Protein AF-A0A4Q2WVV7-F1 (afdb_monomer_lite)

Sequence (70 aa):
MLLRWVSCSDSLPGEGDLIRFLLDRRDASIDGIYARGSFRSRWNEYDVGRVRSWHTLDANEAASPRPEAD

Secondary structure (DSSP, 8-state):
-----EETTT-PPPTT-EEEEEETTEEEEEEEEEETTEEEESS-EEEGGGEEEEEEPPHHHHT-------

Radius of gyration: 11.8 Å; chains: 1; bounding box: 32×24×26 Å

Foldseek 3Di:
DPFDKDFLVGDDDDAFFWKWWDFPPDPDIATAGDHPQWGDGPVDIHHSNGTGIMGTDDPVRVPDDPPDDD

Structure (mmCIF, N/CA/C/O backbone):
data_AF-A0A4Q2WVV7-F1
#
_entry.id   AF-A0A4Q2WVV7-F1
#
loop_
_atom_site.group_PDB
_atom_site.id
_atom_site.type_symbol
_atom_site.label_atom_id
_atom_site.label_alt_id
_atom_site.label_comp_id
_atom_site.label_asym_id
_atom_site.label_entity_id
_atom_site.label_seq_id
_atom_site.pdbx_PDB_ins_code
_atom_site.Cartn_x
_atom_site.Cartn_y
_atom_site.Cartn_z
_atom_site.occupancy
_atom_site.B_iso_or_equiv
_atom_site.auth_seq_id
_atom_site.auth_comp_id
_atom_site.auth_asym_id
_atom_site.auth_atom_id
_atom_site.pdbx_PDB_model_num
ATOM 1 N N . MET A 1 1 ? 13.195 -6.989 -14.129 1.00 50.12 1 MET A N 1
ATOM 2 C CA . MET A 1 1 ? 11.874 -7.477 -13.682 1.00 50.12 1 MET A CA 1
ATOM 3 C C . MET A 1 1 ? 10.866 -6.367 -13.932 1.00 50.12 1 MET A C 1
ATOM 5 O O . MET A 1 1 ? 11.199 -5.216 -13.694 1.00 50.12 1 MET A O 1
ATOM 9 N N . LEU A 1 2 ? 9.701 -6.668 -14.509 1.00 55.47 2 LEU A N 1
ATOM 10 C CA . LEU A 1 2 ? 8.649 -5.665 -14.706 1.00 55.47 2 LEU A CA 1
ATOM 11 C C . LEU A 1 2 ? 7.971 -5.425 -13.352 1.00 55.47 2 LEU A C 1
ATOM 13 O O . LEU A 1 2 ? 7.372 -6.350 -12.808 1.00 55.47 2 LEU A O 1
ATOM 17 N N . LEU A 1 3 ? 8.088 -4.213 -12.808 1.00 69.06 3 LEU A N 1
ATOM 18 C CA . LEU A 1 3 ? 7.403 -3.800 -11.582 1.00 69.06 3 LEU A CA 1
ATOM 19 C C . LEU A 1 3 ? 5.885 -3.894 -11.799 1.00 69.06 3 LEU A C 1
ATOM 21 O O . LEU A 1 3 ? 5.299 -3.075 -12.512 1.00 69.06 3 LEU A O 1
ATOM 25 N N . ARG A 1 4 ? 5.245 -4.923 -11.232 1.00 85.50 4 ARG A N 1
ATOM 26 C CA . ARG A 1 4 ? 3.803 -5.142 -11.379 1.00 85.50 4 ARG A CA 1
ATOM 27 C C . ARG A 1 4 ? 3.059 -4.406 -10.273 1.00 85.50 4 ARG A C 1
ATOM 29 O O . ARG A 1 4 ? 2.957 -4.892 -9.154 1.00 85.50 4 ARG A O 1
ATOM 36 N N . TRP A 1 5 ? 2.520 -3.244 -10.617 1.00 89.69 5 TRP A N 1
ATOM 37 C CA . TRP A 1 5 ? 1.644 -2.483 -9.736 1.00 89.69 5 TRP A CA 1
ATOM 38 C C . TRP A 1 5 ? 0.289 -3.179 -9.575 1.00 89.69 5 TRP A C 1
ATOM 40 O O . TRP A 1 5 ? -0.370 -3.518 -10.558 1.00 89.69 5 TRP A O 1
ATOM 50 N N . VAL A 1 6 ? -0.122 -3.360 -8.326 1.00 92.38 6 VAL A N 1
ATOM 51 C CA . VAL A 1 6 ? -1.400 -3.925 -7.889 1.00 92.38 6 VAL A CA 1
ATOM 52 C C . VAL A 1 6 ? -2.240 -2.793 -7.311 1.00 92.38 6 VAL A C 1
ATOM 54 O O . VAL A 1 6 ? -1.738 -1.974 -6.542 1.00 92.38 6 VAL A O 1
ATOM 57 N N . SER A 1 7 ? -3.513 -2.695 -7.694 1.00 91.06 7 SER A N 1
ATOM 58 C CA . SER A 1 7 ? -4.394 -1.689 -7.099 1.00 91.06 7 SER A CA 1
ATOM 59 C C . SER A 1 7 ? -4.804 -2.113 -5.692 1.00 91.06 7 SER A C 1
ATOM 61 O O . SER A 1 7 ? -5.145 -3.272 -5.469 1.00 91.06 7 SER A O 1
ATOM 63 N N . CYS A 1 8 ? -4.851 -1.157 -4.765 1.00 89.12 8 CYS A N 1
ATOM 64 C CA . CYS A 1 8 ? -5.315 -1.393 -3.394 1.00 89.12 8 CYS A CA 1
ATOM 65 C C . CYS A 1 8 ? -6.747 -1.945 -3.321 1.00 89.12 8 CYS A C 1
ATOM 67 O O . CYS A 1 8 ? -7.104 -2.600 -2.349 1.00 89.12 8 CYS A O 1
ATOM 69 N N . SER A 1 9 ? -7.566 -1.666 -4.341 1.00 88.75 9 SER A N 1
ATOM 70 C CA . SER A 1 9 ? -8.943 -2.168 -4.422 1.00 88.75 9 SER A CA 1
ATOM 71 C C . SER A 1 9 ? -9.029 -3.632 -4.866 1.00 88.75 9 SER A C 1
ATOM 73 O O . SER A 1 9 ? -10.068 -4.253 -4.677 1.00 88.75 9 SER A O 1
ATOM 75 N N . ASP A 1 10 ? -7.971 -4.162 -5.4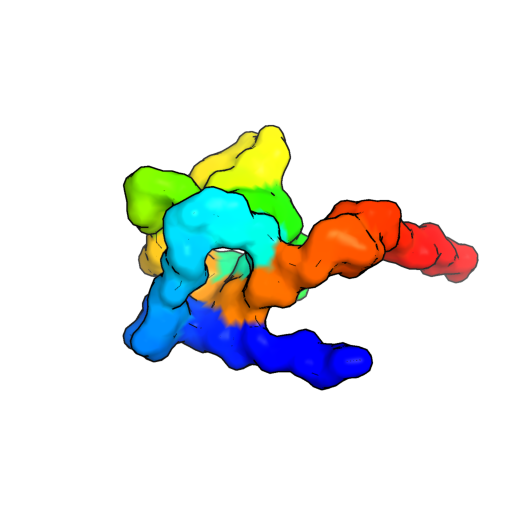84 1.00 89.94 10 ASP A N 1
ATOM 76 C CA . ASP A 1 10 ? -7.932 -5.521 -6.036 1.00 89.94 10 ASP A CA 1
ATOM 77 C C . ASP A 1 10 ? -7.355 -6.509 -5.018 1.00 89.94 10 ASP A C 1
ATOM 79 O O . ASP A 1 10 ? -7.965 -7.527 -4.701 1.00 89.94 10 ASP A O 1
ATOM 83 N N . SER A 1 11 ? -6.199 -6.164 -4.447 1.00 91.06 11 SER A N 1
ATOM 84 C CA . SER A 1 11 ? -5.556 -6.949 -3.400 1.00 91.06 11 SER A CA 1
ATOM 85 C C . SER A 1 11 ? -4.719 -6.056 -2.498 1.00 91.06 11 SER A C 1
ATOM 87 O O . SER A 1 11 ? -4.176 -5.037 -2.931 1.00 91.06 11 SER A O 1
ATOM 89 N N . LEU A 1 12 ? -4.578 -6.473 -1.243 1.00 90.56 12 LEU A N 1
ATOM 90 C CA . LEU A 1 12 ? -3.693 -5.844 -0.268 1.00 90.56 12 LEU A CA 1
ATOM 91 C C . LEU A 1 12 ? -2.363 -6.607 -0.176 1.00 90.56 12 LEU A C 1
ATOM 93 O O . LEU A 1 12 ? -2.333 -7.799 -0.502 1.00 90.56 12 LEU A O 1
ATOM 97 N N . PRO A 1 13 ? -1.270 -5.936 0.229 1.00 90.50 13 PRO A N 1
ATOM 98 C CA . PRO A 1 13 ? 0.010 -6.590 0.472 1.00 90.50 13 PRO A CA 1
ATOM 99 C C . PRO A 1 13 ? -0.055 -7.542 1.667 1.00 90.50 13 PRO A C 1
ATOM 101 O O . PRO A 1 13 ? -0.939 -7.425 2.521 1.00 90.50 13 PRO A O 1
ATOM 104 N N . GLY A 1 14 ? 0.913 -8.454 1.760 1.00 90.50 14 GLY A N 1
ATOM 105 C CA . GLY A 1 14 ? 1.112 -9.247 2.964 1.00 90.50 14 GLY A CA 1
ATOM 106 C C . GLY A 1 14 ? 1.557 -8.374 4.137 1.00 90.50 14 GLY A C 1
ATOM 107 O O . GLY A 1 14 ? 2.191 -7.328 3.970 1.00 90.50 14 GLY A O 1
ATOM 108 N N . GLU A 1 15 ? 1.210 -8.788 5.355 1.00 92.12 15 GLU A N 1
ATOM 109 C CA . GLU A 1 15 ? 1.665 -8.083 6.551 1.00 92.12 15 GLU A CA 1
ATOM 110 C C . GLU A 1 1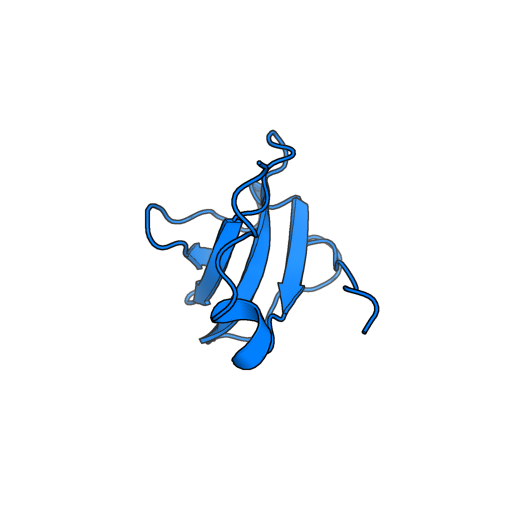5 ? 3.184 -8.240 6.722 1.00 92.12 15 GLU A C 1
ATOM 112 O O . GLU A 1 15 ? 3.711 -9.350 6.739 1.00 92.12 15 GLU A O 1
ATOM 117 N N . GLY A 1 16 ? 3.882 -7.113 6.867 1.00 90.31 16 GLY A N 1
ATOM 118 C CA . GLY A 1 16 ? 5.335 -7.040 6.989 1.00 90.31 16 GLY A CA 1
ATOM 119 C C . GLY A 1 16 ? 6.083 -6.918 5.660 1.00 90.31 16 GLY A C 1
ATOM 120 O O . GLY A 1 16 ? 7.296 -6.712 5.693 1.00 90.31 16 GLY A O 1
ATOM 121 N N . ASP A 1 17 ? 5.395 -6.987 4.514 1.00 90.00 17 ASP A N 1
ATOM 122 C CA . ASP A 1 17 ? 6.045 -6.869 3.208 1.00 90.00 17 ASP A CA 1
ATOM 123 C C . ASP A 1 17 ? 6.607 -5.467 2.985 1.00 90.00 17 ASP A C 1
ATOM 125 O O . ASP A 1 17 ? 5.931 -4.457 3.208 1.00 90.00 17 ASP A O 1
ATOM 129 N N . LEU A 1 18 ? 7.841 -5.422 2.480 1.00 91.50 18 LEU A N 1
ATOM 130 C CA . LEU A 1 18 ? 8.441 -4.223 1.911 1.00 91.50 18 LEU A CA 1
ATOM 131 C C . LEU A 1 18 ? 7.764 -3.920 0.581 1.00 91.50 18 LEU A C 1
ATOM 133 O O . LEU A 1 18 ? 7.720 -4.748 -0.328 1.00 91.50 18 LEU A O 1
ATOM 137 N N . ILE A 1 19 ? 7.230 -2.714 0.473 1.00 91.75 19 ILE A N 1
ATOM 138 C CA . ILE A 1 19 ? 6.418 -2.291 -0.655 1.00 91.75 19 ILE A CA 1
ATOM 139 C C . ILE A 1 19 ? 6.747 -0.861 -1.055 1.00 91.75 19 ILE A C 1
ATOM 141 O O . ILE A 1 19 ? 7.169 -0.029 -0.249 1.00 91.75 19 ILE A O 1
ATOM 145 N N . ARG A 1 20 ? 6.463 -0.556 -2.313 1.00 92.88 20 ARG A N 1
ATOM 146 C CA . ARG A 1 20 ? 6.394 0.803 -2.832 1.00 92.88 20 ARG A CA 1
ATOM 147 C C . ARG A 1 20 ? 4.957 1.085 -3.231 1.00 92.88 20 ARG A C 1
ATOM 149 O O . ARG A 1 20 ? 4.337 0.291 -3.934 1.00 92.88 20 ARG A O 1
ATOM 156 N N . PHE A 1 21 ? 4.413 2.203 -2.768 1.00 92.31 21 PHE A N 1
ATOM 157 C CA . PHE A 1 21 ? 3.005 2.544 -2.940 1.00 92.31 21 PHE A CA 1
ATOM 158 C C . PHE A 1 21 ? 2.804 3.974 -3.446 1.00 92.31 21 PHE A C 1
ATOM 160 O O . PHE A 1 21 ? 3.574 4.881 -3.140 1.00 92.31 21 PHE A O 1
ATOM 167 N N . LEU A 1 22 ? 1.762 4.172 -4.248 1.00 92.75 22 LEU A N 1
ATOM 168 C CA . LEU A 1 22 ? 1.340 5.451 -4.816 1.00 92.75 22 LEU A CA 1
ATOM 169 C C . LEU A 1 22 ? 0.091 5.936 -4.092 1.00 92.75 22 LEU A C 1
ATOM 171 O O . LEU A 1 22 ? -0.861 5.178 -3.909 1.00 92.75 22 LEU A O 1
ATOM 175 N N . LEU A 1 23 ? 0.073 7.209 -3.712 1.00 91.31 23 LEU A N 1
ATOM 176 C CA . LEU A 1 23 ? -1.104 7.827 -3.106 1.00 91.31 23 LEU A CA 1
ATOM 177 C C . LEU A 1 23 ? -2.071 8.305 -4.192 1.00 91.31 23 LEU A C 1
ATOM 179 O O . LEU A 1 23 ? -1.646 8.758 -5.249 1.00 91.31 23 LEU A O 1
ATOM 183 N N . ASP A 1 24 ? -3.370 8.284 -3.905 1.00 84.06 24 ASP A N 1
ATOM 184 C CA . ASP A 1 24 ? -4.422 8.684 -4.855 1.00 84.06 24 ASP A CA 1
ATOM 185 C C . ASP A 1 24 ? -4.218 10.097 -5.437 1.00 84.06 24 ASP A C 1
ATOM 187 O O . ASP A 1 24 ? -4.418 10.330 -6.625 1.00 84.06 24 ASP A O 1
ATOM 191 N N . ARG A 1 25 ? -3.716 11.030 -4.618 1.00 81.69 25 ARG A N 1
ATOM 192 C CA . ARG A 1 25 ? -3.489 12.431 -5.012 1.00 81.69 25 ARG A CA 1
ATOM 193 C C . ARG A 1 25 ? -2.031 12.797 -5.309 1.00 81.69 25 ARG A C 1
ATOM 195 O O . ARG A 1 25 ? -1.717 13.985 -5.385 1.00 81.69 25 ARG A O 1
ATOM 202 N N . ARG A 1 26 ? -1.117 11.825 -5.411 1.00 79.00 26 ARG A N 1
ATOM 203 C CA . ARG A 1 26 ? 0.305 12.079 -5.711 1.00 79.00 26 ARG A CA 1
ATOM 204 C C . ARG A 1 26 ? 0.868 11.039 -6.673 1.00 79.00 26 ARG A C 1
ATOM 206 O O . ARG A 1 26 ? 0.856 9.854 -6.377 1.00 79.00 26 ARG A O 1
ATOM 213 N N . ASP A 1 27 ? 1.526 11.525 -7.720 1.00 79.12 27 ASP A N 1
ATOM 214 C CA . ASP A 1 27 ? 2.339 10.707 -8.635 1.00 79.12 27 ASP A CA 1
ATOM 215 C C . ASP A 1 27 ? 3.680 10.247 -8.032 1.00 79.12 27 ASP A C 1
ATOM 217 O O . ASP A 1 27 ? 4.432 9.492 -8.642 1.00 79.12 27 ASP A O 1
ATOM 221 N N . ALA A 1 28 ? 4.006 10.685 -6.814 1.00 84.44 28 ALA A N 1
ATOM 222 C CA . ALA A 1 28 ? 5.205 10.244 -6.118 1.00 84.44 28 ALA A CA 1
ATOM 223 C C . ALA A 1 28 ? 4.956 8.915 -5.394 1.00 84.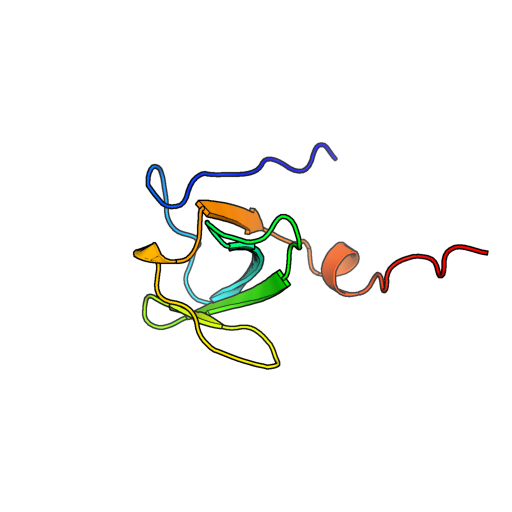44 28 ALA A C 1
ATOM 225 O O . ALA A 1 28 ? 4.138 8.844 -4.473 1.00 84.44 28 ALA A O 1
ATOM 226 N N . SER A 1 29 ? 5.705 7.883 -5.783 1.00 89.31 29 SER A N 1
ATOM 227 C CA . SER A 1 29 ? 5.751 6.608 -5.074 1.00 89.31 29 SER A CA 1
ATOM 228 C C . SER A 1 29 ? 6.538 6.728 -3.768 1.00 89.31 29 SER A C 1
ATOM 230 O O . SER A 1 29 ? 7.558 7.420 -3.715 1.00 89.31 29 SER A O 1
ATOM 232 N N . ILE A 1 30 ? 6.089 6.029 -2.733 1.00 91.62 30 ILE A N 1
ATOM 233 C CA . ILE A 1 30 ? 6.664 6.042 -1.390 1.00 91.62 30 ILE A CA 1
ATOM 234 C C . ILE A 1 30 ? 7.030 4.616 -1.000 1.00 91.62 30 ILE A C 1
ATOM 236 O O . ILE A 1 30 ? 6.240 3.697 -1.204 1.00 91.62 30 ILE A O 1
ATOM 240 N N . ASP A 1 31 ? 8.203 4.457 -0.399 1.00 92.44 31 ASP A N 1
ATOM 241 C CA . ASP A 1 31 ? 8.684 3.165 0.079 1.00 92.44 31 ASP A CA 1
ATOM 242 C C . ASP A 1 31 ? 8.298 2.980 1.542 1.00 92.44 31 ASP A C 1
ATOM 244 O O . ASP A 1 31 ? 8.347 3.916 2.355 1.00 92.44 31 ASP A O 1
ATOM 248 N N . GLY A 1 32 ? 7.905 1.763 1.883 1.00 92.69 32 GLY A N 1
ATOM 249 C CA . GLY A 1 32 ? 7.453 1.440 3.219 1.00 92.69 32 GLY A CA 1
ATOM 250 C C . GLY A 1 32 ? 7.104 -0.026 3.383 1.00 92.69 32 GLY A C 1
ATOM 251 O O . GLY A 1 32 ? 7.554 -0.879 2.625 1.00 92.69 32 GLY A O 1
ATOM 252 N N . ILE A 1 33 ? 6.299 -0.299 4.401 1.00 94.25 33 ILE A N 1
ATOM 253 C CA . ILE A 1 33 ? 5.786 -1.628 4.709 1.00 94.25 33 ILE A CA 1
ATOM 254 C C . ILE A 1 33 ? 4.272 -1.591 4.857 1.00 94.25 33 ILE A C 1
ATOM 256 O O . ILE A 1 33 ? 3.708 -0.561 5.233 1.00 94.25 33 ILE A O 1
ATOM 260 N N . TYR A 1 34 ? 3.614 -2.717 4.622 1.00 93.75 34 TYR A N 1
ATOM 261 C CA . TYR A 1 34 ? 2.216 -2.882 5.007 1.00 93.75 34 TYR A CA 1
ATOM 262 C C . TYR A 1 34 ? 2.131 -3.550 6.375 1.00 93.75 34 TYR A C 1
ATOM 264 O O . TYR A 1 34 ? 2.637 -4.652 6.558 1.00 93.75 34 TYR A O 1
ATOM 272 N N . ALA A 1 35 ? 1.538 -2.888 7.366 1.00 93.00 35 ALA A N 1
ATOM 273 C CA . ALA A 1 35 ? 1.426 -3.447 8.710 1.00 93.00 35 ALA A CA 1
ATOM 274 C C . ALA A 1 35 ? 0.152 -2.976 9.403 1.00 93.00 35 ALA A C 1
ATOM 276 O O . ALA A 1 35 ? -0.188 -1.795 9.327 1.00 93.00 35 ALA A O 1
ATOM 277 N N . ARG A 1 36 ? -0.518 -3.882 10.131 1.00 90.44 36 ARG A N 1
ATOM 278 C CA . ARG A 1 36 ? -1.730 -3.572 10.912 1.00 90.44 36 ARG A CA 1
ATOM 279 C C . ARG A 1 36 ? -2.857 -2.942 10.084 1.00 90.44 36 ARG A C 1
ATOM 281 O O . ARG A 1 36 ? -3.605 -2.112 10.589 1.00 90.44 36 ARG 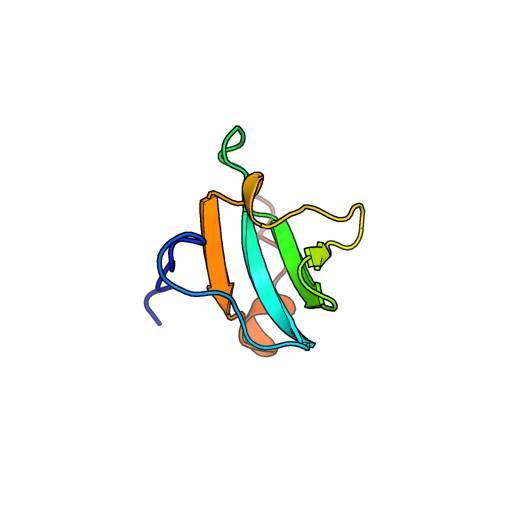A O 1
ATOM 288 N N . GLY A 1 37 ? -2.969 -3.317 8.811 1.00 90.31 37 GLY A N 1
ATOM 289 C CA . GLY A 1 37 ? -3.993 -2.783 7.913 1.00 90.31 37 GLY A CA 1
ATOM 290 C C . GLY A 1 37 ? -3.639 -1.458 7.223 1.00 90.31 37 GLY A C 1
ATOM 291 O O . GLY A 1 37 ? -4.444 -0.977 6.425 1.00 90.31 37 GLY A O 1
ATOM 292 N N . SER A 1 38 ? -2.450 -0.895 7.465 1.00 92.50 38 SER A N 1
ATOM 293 C CA . SER A 1 38 ? -2.043 0.420 6.954 1.00 92.50 38 SER A CA 1
ATOM 294 C C . SER A 1 38 ? -0.697 0.385 6.224 1.00 92.50 38 SER A C 1
ATOM 296 O O . SER A 1 38 ? 0.193 -0.411 6.530 1.00 92.50 38 SER A O 1
ATOM 298 N N . PHE A 1 39 ? -0.521 1.300 5.272 1.00 93.62 39 PHE A N 1
ATOM 299 C CA . PHE A 1 39 ? 0.728 1.532 4.549 1.00 93.62 39 PHE A CA 1
ATOM 300 C C . PHE A 1 39 ? 1.619 2.473 5.356 1.00 93.62 39 PHE A C 1
ATOM 302 O O . PHE A 1 39 ? 1.323 3.658 5.514 1.00 93.62 39 PHE A O 1
ATOM 309 N N . ARG A 1 40 ? 2.731 1.959 5.874 1.00 94.50 40 ARG A N 1
ATOM 310 C CA . ARG A 1 40 ? 3.648 2.689 6.750 1.00 94.50 40 ARG A CA 1
ATOM 311 C C . ARG A 1 40 ? 4.924 3.025 6.009 1.00 94.50 40 ARG A C 1
ATOM 313 O O . ARG A 1 40 ? 5.708 2.148 5.672 1.00 94.50 40 ARG A O 1
ATOM 320 N N . SER A 1 41 ? 5.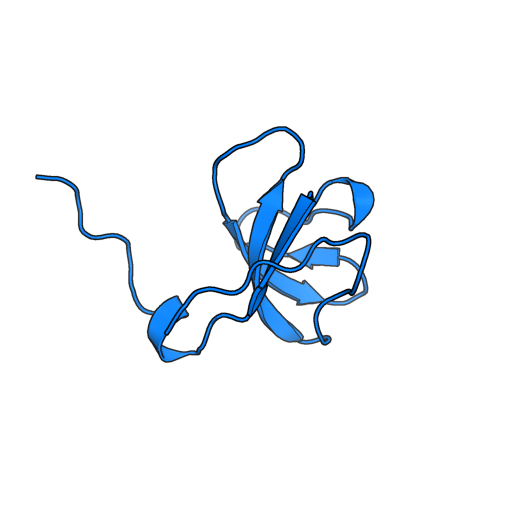153 4.311 5.798 1.00 92.00 41 SER A N 1
ATOM 321 C CA . SER A 1 41 ? 6.441 4.824 5.335 1.00 92.00 41 SER A CA 1
ATOM 322 C C . SER A 1 41 ? 7.318 5.235 6.517 1.00 92.00 41 SER A C 1
ATOM 324 O O . SER A 1 41 ? 6.859 5.314 7.657 1.00 92.00 41 SER A O 1
ATOM 326 N N . ARG A 1 42 ? 8.574 5.593 6.233 1.00 88.25 42 ARG A N 1
ATOM 327 C CA . ARG A 1 42 ? 9.481 6.195 7.224 1.00 88.25 42 ARG A CA 1
ATOM 328 C C . ARG A 1 42 ? 8.921 7.472 7.866 1.00 88.25 42 ARG A C 1
ATOM 330 O O . ARG A 1 42 ? 9.276 7.782 8.998 1.00 88.25 42 ARG A O 1
ATOM 337 N N . TRP A 1 43 ? 8.098 8.224 7.137 1.00 85.75 43 TRP A N 1
ATOM 338 C CA . TRP A 1 43 ? 7.675 9.570 7.532 1.00 85.75 43 TRP A CA 1
ATOM 339 C C . TRP A 1 43 ? 6.236 9.636 8.037 1.00 85.75 43 TRP A C 1
ATOM 341 O O . TRP A 1 43 ? 5.910 10.530 8.812 1.00 85.75 43 TRP A O 1
ATOM 351 N N . ASN A 1 44 ? 5.367 8.732 7.578 1.00 91.69 44 ASN A N 1
ATOM 352 C CA . ASN A 1 44 ? 3.944 8.753 7.903 1.00 91.69 44 ASN A CA 1
ATOM 353 C C . ASN A 1 44 ? 3.250 7.403 7.643 1.00 91.69 44 ASN A C 1
ATOM 355 O O . ASN A 1 44 ? 3.783 6.552 6.923 1.00 91.69 44 ASN A O 1
ATOM 359 N N . GLU A 1 45 ? 2.035 7.251 8.168 1.00 92.88 45 GLU A N 1
ATOM 360 C CA . GLU A 1 45 ? 1.132 6.123 7.919 1.00 92.88 45 GLU A CA 1
ATOM 361 C C . GLU A 1 45 ? -0.067 6.552 7.057 1.00 92.88 45 GLU A C 1
ATOM 363 O O . GLU A 1 45 ? -0.557 7.680 7.162 1.00 92.88 45 GLU A O 1
ATOM 368 N N . TYR A 1 46 ? -0.515 5.656 6.177 1.00 92.06 46 TYR A N 1
ATOM 369 C CA . TYR A 1 46 ? -1.597 5.888 5.229 1.00 92.06 46 TYR A CA 1
ATOM 370 C C . TYR A 1 46 ? -2.571 4.709 5.222 1.00 92.06 46 TYR A C 1
ATOM 372 O O . TYR A 1 46 ? -2.170 3.561 5.030 1.00 92.06 46 TYR A O 1
ATOM 380 N N . ASP A 1 47 ? -3.861 4.994 5.366 1.00 91.38 47 ASP A N 1
ATOM 381 C CA . ASP A 1 47 ? -4.914 3.996 5.190 1.00 91.38 47 ASP A CA 1
ATOM 382 C C . ASP A 1 47 ? -4.987 3.486 3.747 1.00 91.38 47 ASP A C 1
ATOM 384 O O . ASP A 1 47 ? -4.664 4.203 2.793 1.00 91.38 47 ASP A O 1
ATOM 388 N N . VAL A 1 48 ? -5.534 2.279 3.584 1.00 89.25 48 VAL A N 1
ATOM 389 C CA . VAL A 1 48 ? -5.811 1.648 2.281 1.00 89.25 48 VAL A CA 1
ATOM 390 C C . VAL A 1 48 ? -6.539 2.597 1.325 1.00 89.25 48 VAL A C 1
ATOM 392 O O . VAL A 1 48 ? -6.169 2.689 0.160 1.00 89.25 48 VAL A O 1
ATOM 395 N N . GLY A 1 49 ? -7.519 3.364 1.816 1.00 89.31 49 GLY A N 1
ATOM 396 C CA . GLY A 1 49 ? -8.297 4.297 0.992 1.00 89.31 49 GLY A CA 1
ATOM 397 C C . GLY A 1 49 ? -7.518 5.513 0.473 1.00 89.31 49 GLY A C 1
ATOM 398 O O . GLY A 1 49 ? -8.017 6.229 -0.389 1.00 89.31 49 GLY A O 1
ATOM 399 N N . ARG A 1 50 ? -6.307 5.777 0.986 1.00 90.31 50 ARG A N 1
ATOM 400 C CA . ARG A 1 50 ? -5.422 6.848 0.488 1.00 90.31 50 ARG A CA 1
ATOM 401 C C . ARG A 1 50 ? -4.399 6.348 -0.526 1.00 90.31 50 ARG A C 1
ATOM 403 O O . ARG A 1 50 ? -3.778 7.169 -1.206 1.00 90.31 50 ARG A O 1
ATOM 410 N N . VAL A 1 51 ? -4.209 5.034 -0.611 1.00 92.00 51 VAL A N 1
ATOM 411 C CA . VAL A 1 51 ? -3.250 4.385 -1.501 1.00 92.00 51 VAL A CA 1
ATOM 412 C C . VAL A 1 51 ? -3.978 3.883 -2.740 1.00 92.00 51 VAL A C 1
ATOM 414 O O . VAL A 1 51 ? -4.946 3.139 -2.654 1.00 92.00 51 VAL A O 1
ATOM 417 N N . ARG A 1 52 ? -3.494 4.286 -3.912 1.00 92.81 52 ARG A N 1
ATOM 418 C CA . ARG A 1 52 ? -4.055 3.901 -5.210 1.00 92.81 52 ARG A CA 1
ATOM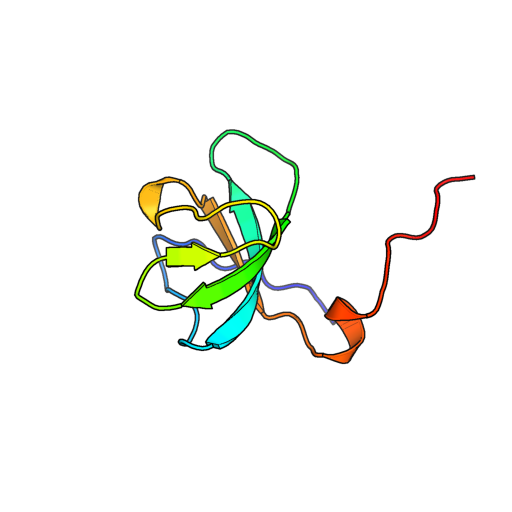 419 C C . ARG A 1 52 ? -3.575 2.517 -5.629 1.00 92.81 52 ARG A C 1
ATOM 421 O O . ARG A 1 52 ? -4.374 1.634 -5.954 1.00 92.81 52 ARG A O 1
ATOM 428 N N . SER A 1 53 ? -2.258 2.348 -5.607 1.00 93.50 53 SER A N 1
ATOM 429 C CA . SER A 1 53 ? -1.582 1.140 -6.065 1.00 93.50 53 SER A CA 1
ATOM 430 C C . SER A 1 53 ? -0.307 0.907 -5.275 1.00 93.50 53 SER A C 1
ATOM 432 O O . SER A 1 53 ? 0.296 1.849 -4.763 1.00 93.50 53 SER A O 1
ATOM 434 N N . TRP A 1 54 ? 0.131 -0.340 -5.223 1.00 93.31 54 TRP A N 1
ATOM 435 C CA . TRP A 1 54 ? 1.350 -0.765 -4.554 1.00 93.31 54 TRP A CA 1
ATOM 436 C C . TRP A 1 54 ? 2.040 -1.871 -5.350 1.00 93.31 54 TRP A C 1
ATOM 438 O O . TRP A 1 54 ? 1.437 -2.487 -6.224 1.00 93.31 54 TRP A O 1
ATOM 448 N N . HIS A 1 55 ? 3.309 -2.124 -5.066 1.00 92.44 55 HIS A N 1
ATOM 449 C CA . HIS A 1 55 ? 3.996 -3.339 -5.485 1.00 92.44 55 HIS A CA 1
ATOM 450 C C . HIS A 1 55 ? 5.011 -3.749 -4.421 1.00 92.44 55 HIS A C 1
ATOM 452 O O . HIS A 1 55 ? 5.523 -2.900 -3.688 1.00 92.44 55 HIS A O 1
ATOM 458 N N . THR A 1 56 ? 5.307 -5.041 -4.342 1.00 90.81 56 THR A N 1
ATOM 459 C CA . THR A 1 56 ? 6.360 -5.565 -3.469 1.00 90.81 56 THR A CA 1
ATOM 460 C C . THR A 1 56 ? 7.724 -5.099 -3.963 1.00 90.81 56 THR A C 1
ATOM 462 O O . THR A 1 56 ? 7.965 -5.028 -5.170 1.00 90.81 56 THR A O 1
ATOM 465 N N . LEU A 1 57 ? 8.593 -4.744 -3.023 1.00 87.25 57 LEU A N 1
ATOM 466 C CA . LEU A 1 57 ? 10.004 -4.495 -3.264 1.00 87.25 57 LEU A CA 1
ATOM 467 C C . LEU A 1 57 ? 10.786 -5.717 -2.803 1.00 87.25 57 LEU A C 1
ATOM 469 O O . LEU A 1 57 ? 10.669 -6.138 -1.651 1.00 87.25 57 LEU A O 1
ATOM 473 N N . ASP A 1 58 ? 11.641 -6.241 -3.671 1.00 81.31 58 ASP A N 1
ATOM 474 C CA . ASP A 1 58 ? 12.691 -7.142 -3.221 1.00 81.31 58 ASP A CA 1
ATOM 475 C C . ASP A 1 58 ? 13.674 -6.376 -2.321 1.00 81.31 58 ASP A C 1
ATOM 477 O O . ASP A 1 58 ? 13.933 -5.183 -2.517 1.00 81.31 58 ASP A O 1
ATOM 481 N N . ALA A 1 59 ? 14.286 -7.063 -1.352 1.00 65.69 59 ALA A N 1
ATOM 482 C CA . ALA A 1 59 ? 15.276 -6.461 -0.449 1.00 65.69 59 ALA A CA 1
ATOM 483 C C . ALA A 1 59 ? 16.442 -5.781 -1.203 1.00 65.69 59 ALA A C 1
ATOM 485 O O . ALA A 1 59 ? 17.035 -4.825 -0.708 1.00 65.69 59 ALA A O 1
ATOM 486 N N . ASN A 1 60 ? 16.734 -6.243 -2.424 1.00 62.72 60 ASN A N 1
ATOM 487 C CA . ASN A 1 60 ? 17.737 -5.661 -3.312 1.00 62.72 60 ASN A CA 1
ATOM 488 C C . ASN A 1 60 ? 17.280 -4.335 -3.963 1.00 62.72 60 ASN A C 1
ATOM 490 O O . ASN A 1 60 ? 18.095 -3.448 -4.203 1.00 62.72 60 ASN A O 1
ATOM 494 N N . GLU A 1 61 ? 15.981 -4.166 -4.223 1.00 64.69 61 GLU A N 1
ATOM 495 C CA . GLU A 1 61 ? 15.420 -2.932 -4.795 1.00 64.69 61 GLU A CA 1
ATOM 496 C C . GLU A 1 61 ? 15.195 -1.854 -3.732 1.00 64.69 61 GLU A C 1
ATOM 498 O O . GLU A 1 61 ? 15.405 -0.671 -3.999 1.00 64.69 61 GLU A O 1
ATOM 503 N N . ALA A 1 62 ? 14.841 -2.253 -2.506 1.00 60.44 62 ALA A N 1
ATOM 504 C CA . ALA A 1 62 ? 14.711 -1.337 -1.371 1.00 60.44 62 ALA A CA 1
ATOM 505 C C . ALA A 1 62 ? 16.039 -0.639 -1.009 1.00 60.44 62 ALA A C 1
ATOM 507 O O . ALA A 1 62 ? 16.038 0.456 -0.450 1.00 60.44 62 ALA A O 1
ATOM 508 N N . ALA A 1 63 ? 17.174 -1.262 -1.342 1.00 58.09 63 ALA A N 1
ATOM 509 C CA . ALA A 1 63 ? 18.512 -0.733 -1.098 1.00 58.09 63 ALA A CA 1
ATOM 510 C C . ALA A 1 63 ? 19.016 0.229 -2.187 1.00 58.09 63 ALA A C 1
ATOM 512 O O . ALA A 1 63 ? 20.105 0.776 -2.033 1.00 58.09 63 ALA A O 1
ATOM 513 N N . SER A 1 64 ? 18.261 0.444 -3.272 1.00 49.53 64 SER A N 1
ATOM 514 C CA . SER A 1 64 ? 18.647 1.376 -4.335 1.00 49.53 64 SER A CA 1
ATOM 515 C C . SER A 1 64 ? 18.081 2.775 -4.055 1.00 49.53 64 SER A C 1
ATOM 517 O O . SER A 1 64 ? 16.919 3.036 -4.386 1.00 49.53 64 SER A O 1
ATOM 519 N N . PRO A 1 65 ? 18.856 3.712 -3.468 1.00 48.88 65 PRO A N 1
ATOM 520 C CA . PRO A 1 65 ? 18.525 5.125 -3.588 1.00 48.88 65 PRO A CA 1
ATOM 521 C C . PRO A 1 65 ? 18.472 5.456 -5.085 1.00 48.88 65 PRO A C 1
ATOM 523 O O . PRO A 1 65 ? 19.252 4.914 -5.870 1.00 48.88 65 PRO A O 1
ATOM 526 N N . ARG A 1 66 ? 17.516 6.293 -5.505 1.00 56.66 66 ARG A N 1
ATOM 527 C CA . ARG A 1 66 ? 17.447 6.784 -6.892 1.00 56.66 66 ARG A CA 1
ATOM 528 C C . ARG A 1 66 ? 18.851 7.197 -7.364 1.00 56.66 66 ARG A C 1
ATOM 530 O O . ARG A 1 66 ? 19.556 7.810 -6.562 1.00 56.66 66 ARG A O 1
ATOM 537 N N . PRO A 1 67 ? 19.243 6.942 -8.627 1.00 50.88 67 PRO A N 1
ATOM 538 C CA . PRO A 1 67 ? 20.376 7.668 -9.178 1.00 50.88 67 PRO A CA 1
ATOM 539 C C . PRO A 1 67 ? 20.040 9.159 -9.050 1.00 50.88 67 PRO A C 1
ATOM 541 O O . PRO A 1 67 ? 18.968 9.589 -9.489 1.00 50.88 67 PRO A O 1
ATOM 544 N N . GLU A 1 68 ? 20.892 9.911 -8.350 1.00 49.75 68 GLU A N 1
ATOM 545 C CA . GLU A 1 68 ? 20.921 11.367 -8.457 1.00 49.75 68 GLU A CA 1
ATOM 546 C C . GLU A 1 68 ? 20.900 11.690 -9.952 1.00 49.75 68 GLU A C 1
ATOM 548 O O . GLU A 1 68 ? 21.741 11.207 -10.710 1.00 49.75 68 GLU A O 1
ATOM 553 N N . ALA A 1 69 ? 19.850 12.383 -10.393 1.00 54.28 69 ALA A N 1
ATOM 554 C CA . ALA A 1 69 ? 19.827 12.940 -11.729 1.00 54.28 69 ALA A CA 1
ATOM 555 C C . ALA A 1 69 ? 20.923 14.010 -11.768 1.00 54.28 69 ALA A C 1
ATOM 557 O O . ALA A 1 69 ? 20.846 14.968 -10.997 1.00 54.28 69 ALA A O 1
ATOM 558 N N . ASP A 1 70 ? 21.936 13.753 -12.596 1.00 46.53 70 ASP A N 1
ATOM 559 C CA . ASP A 1 70 ? 23.000 14.680 -12.998 1.00 46.53 70 ASP A CA 1
ATOM 560 C C . ASP A 1 70 ? 22.422 15.988 -13.567 1.00 46.53 70 ASP A C 1
ATOM 562 O O . ASP A 1 70 ? 21.451 15.908 -14.364 1.00 46.53 70 ASP A O 1
#

pLDDT: mean 82.85, std 14.63, range [46.53, 94.5]